Protein AF-A0A529KK59-F1 (afdb_monomer_lite)

Structure (mmCIF, N/CA/C/O backbone):
data_AF-A0A529KK59-F1
#
_entry.id   AF-A0A529KK59-F1
#
loop_
_atom_site.group_PDB
_atom_site.id
_atom_site.type_symbol
_atom_site.label_atom_id
_atom_site.label_alt_id
_atom_site.label_comp_id
_atom_site.label_asym_id
_atom_site.label_entity_id
_atom_site.label_seq_id
_atom_site.pdbx_PDB_ins_code
_atom_site.Cartn_x
_atom_site.Cartn_y
_atom_site.Cartn_z
_atom_site.occupancy
_atom_site.B_iso_or_equiv
_atom_site.auth_seq_id
_atom_site.auth_comp_id
_atom_site.auth_asym_id
_atom_site.auth_atom_id
_atom_site.pdbx_PDB_model_num
ATOM 1 N N . PRO A 1 1 ? -9.109 -6.060 -2.750 1.00 91.62 1 PRO A N 1
ATOM 2 C CA . PRO A 1 1 ? -9.699 -6.184 -1.394 1.00 91.62 1 PRO A CA 1
ATOM 3 C C . PRO A 1 1 ? -9.047 -5.225 -0.372 1.00 91.62 1 PRO A C 1
ATOM 5 O O . PRO A 1 1 ? -8.563 -5.649 0.669 1.00 91.62 1 PRO A O 1
ATOM 8 N N . TRP A 1 2 ? -9.017 -3.916 -0.657 1.00 96.88 2 TRP A N 1
ATOM 9 C CA . TRP A 1 2 ? -8.438 -2.940 0.281 1.00 96.88 2 TRP A CA 1
ATOM 10 C C . TRP A 1 2 ? -9.392 -2.608 1.430 1.00 96.88 2 TRP A C 1
ATOM 12 O O . TRP A 1 2 ? -8.951 -2.398 2.551 1.00 96.88 2 TRP A O 1
ATOM 22 N N . ASP A 1 3 ? -10.696 -2.633 1.174 1.00 98.12 3 ASP A N 1
ATOM 23 C CA . ASP A 1 3 ? -11.721 -2.347 2.178 1.00 98.12 3 ASP A CA 1
ATOM 24 C C . ASP A 1 3 ? -11.633 -3.278 3.397 1.00 98.12 3 ASP A C 1
ATOM 26 O O . ASP A 1 3 ? -11.682 -2.814 4.531 1.00 98.12 3 ASP A O 1
ATOM 30 N N . GLU A 1 4 ? -11.398 -4.574 3.177 1.00 98.38 4 GLU A N 1
ATOM 31 C CA . GLU A 1 4 ? -11.227 -5.571 4.244 1.00 98.38 4 GLU A CA 1
ATOM 32 C C . GLU A 1 4 ? -9.973 -5.321 5.091 1.00 98.38 4 GLU A C 1
ATOM 34 O O . GLU A 1 4 ? -10.012 -5.450 6.315 1.00 98.38 4 GLU A O 1
ATOM 39 N N . VAL A 1 5 ? -8.866 -4.910 4.460 1.00 98.00 5 VAL A N 1
ATOM 40 C CA . VAL A 1 5 ? -7.611 -4.594 5.158 1.00 98.00 5 VAL A CA 1
ATOM 41 C C . VAL A 1 5 ? -7.812 -3.393 6.077 1.00 98.00 5 VAL A C 1
ATOM 43 O O . VAL A 1 5 ? -7.500 -3.466 7.263 1.00 98.00 5 VAL A O 1
ATOM 46 N N . TYR A 1 6 ? -8.378 -2.302 5.559 1.00 98.19 6 TYR A N 1
ATOM 47 C CA . TYR A 1 6 ? -8.592 -1.085 6.345 1.00 98.19 6 TYR A CA 1
ATOM 48 C C . TYR A 1 6 ? -9.651 -1.280 7.436 1.00 98.19 6 TYR A C 1
ATOM 50 O O . TYR A 1 6 ? -9.449 -0.812 8.557 1.00 98.19 6 TYR A O 1
ATOM 58 N N . ALA A 1 7 ? -10.724 -2.027 7.154 1.00 98.38 7 ALA A N 1
ATOM 59 C CA . ALA A 1 7 ? -11.707 -2.418 8.164 1.00 98.38 7 ALA A CA 1
ATOM 60 C C . ALA A 1 7 ? -11.056 -3.210 9.306 1.00 98.38 7 ALA A C 1
ATOM 62 O O . ALA A 1 7 ? -11.321 -2.942 10.476 1.00 98.38 7 ALA A O 1
ATOM 63 N N . THR A 1 8 ? -10.163 -4.145 8.974 1.00 98.50 8 THR A N 1
ATOM 64 C CA . THR A 1 8 ? -9.455 -4.962 9.967 1.00 98.50 8 THR A CA 1
ATOM 65 C C . THR A 1 8 ? -8.491 -4.125 10.801 1.00 98.50 8 THR A C 1
ATOM 67 O O . THR A 1 8 ? -8.494 -4.236 12.025 1.00 98.50 8 THR A O 1
ATOM 7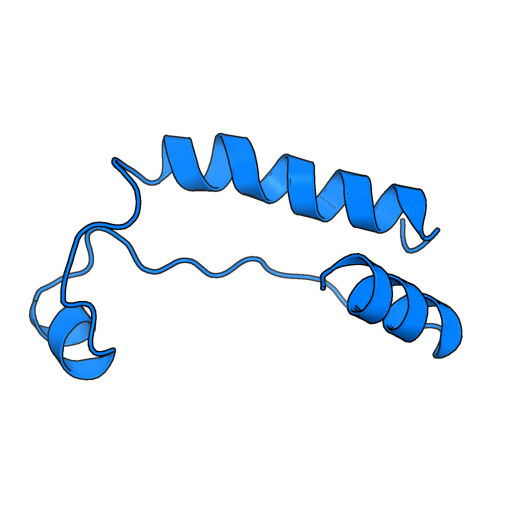0 N N . LEU A 1 9 ? -7.717 -3.233 10.173 1.00 98.44 9 LEU A N 1
ATOM 71 C CA . LEU A 1 9 ? -6.818 -2.311 10.878 1.00 98.44 9 LEU A CA 1
ATOM 72 C C . LEU A 1 9 ? -7.581 -1.422 11.870 1.00 98.44 9 LEU A C 1
ATOM 74 O O . LEU A 1 9 ? -7.125 -1.225 12.999 1.00 98.44 9 LEU A O 1
ATOM 78 N N . ALA A 1 10 ? -8.754 -0.924 11.472 1.00 98.25 10 ALA A N 1
ATOM 79 C CA . ALA A 1 10 ? -9.627 -0.156 12.352 1.00 98.25 10 ALA A CA 1
ATOM 80 C C . ALA A 1 10 ? -10.173 -1.021 13.500 1.00 98.25 10 ALA A C 1
ATOM 82 O O . ALA A 1 10 ? -10.115 -0.604 14.656 1.00 98.25 10 ALA A O 1
ATOM 83 N N . ALA A 1 11 ? -10.632 -2.243 13.206 1.00 98.56 11 ALA A N 1
ATOM 84 C CA . ALA A 1 11 ? -11.195 -3.167 14.193 1.00 98.56 11 ALA A CA 1
ATOM 85 C C . ALA A 1 11 ? -10.197 -3.568 15.292 1.00 98.56 11 ALA A C 1
ATOM 87 O O . ALA A 1 11 ? -10.591 -3.711 16.448 1.00 98.56 11 ALA A O 1
ATOM 88 N N . ILE A 1 12 ? -8.909 -3.707 14.960 1.00 98.44 12 ILE A N 1
ATOM 89 C CA . ILE A 1 12 ? -7.855 -4.007 15.947 1.00 98.44 12 ILE A CA 1
ATOM 90 C C . ILE A 1 12 ? -7.298 -2.755 16.640 1.00 98.44 12 ILE A C 1
ATOM 92 O O . ILE A 1 12 ? -6.397 -2.860 17.470 1.00 98.44 12 ILE A O 1
ATOM 96 N N . GLY A 1 13 ? -7.784 -1.562 16.286 1.00 97.81 13 GLY A N 1
ATOM 97 C CA . GLY A 1 13 ? -7.308 -0.303 16.849 1.00 97.81 13 GLY A CA 1
ATOM 98 C C . GLY A 1 13 ? -5.858 0.026 16.490 1.00 97.81 13 GLY A C 1
ATOM 99 O O . GLY A 1 13 ? -5.161 0.622 17.310 1.00 97.81 13 GLY A O 1
ATOM 100 N N . PHE A 1 14 ? -5.392 -0.343 15.292 1.00 97.81 14 PHE A N 1
ATOM 101 C CA . PHE A 1 14 ? -4.022 -0.088 14.838 1.00 97.81 14 PHE A CA 1
ATOM 102 C C . PHE A 1 14 ? -3.661 1.408 14.906 1.00 97.81 14 PHE A C 1
ATOM 104 O O . PHE A 1 14 ? -4.444 2.264 14.493 1.00 97.81 14 PHE A O 1
ATOM 111 N N . LYS A 1 15 ? -2.464 1.725 15.424 1.00 95.88 15 LYS A N 1
ATOM 112 C CA . LYS A 1 15 ? -1.951 3.103 15.601 1.00 95.88 15 LYS A CA 1
ATOM 113 C C . LYS A 1 15 ? -0.611 3.368 14.904 1.00 95.88 15 LYS A C 1
ATOM 115 O O . LYS A 1 15 ? -0.016 4.421 15.114 1.00 95.88 15 LYS A O 1
ATOM 120 N N . GLY A 1 16 ? -0.105 2.409 14.129 1.00 95.88 16 GLY A N 1
ATOM 121 C CA . GLY A 1 16 ? 1.167 2.551 13.424 1.00 95.88 16 GLY A CA 1
ATOM 122 C C . GLY A 1 16 ? 1.055 3.377 12.141 1.00 95.8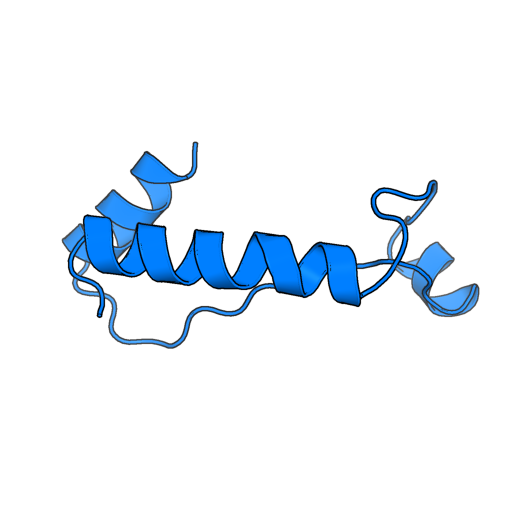8 16 GLY A C 1
ATOM 123 O O . GLY A 1 16 ? -0.035 3.715 11.681 1.00 95.88 16 GLY A O 1
ATOM 124 N N . GLY A 1 17 ? 2.207 3.678 11.543 1.00 93.81 17 GLY A N 1
ATOM 125 C CA . GLY A 1 17 ? 2.270 4.283 10.215 1.00 93.81 17 GLY A CA 1
ATOM 126 C C . GLY A 1 17 ? 1.936 3.276 9.112 1.00 93.81 17 GLY A C 1
ATOM 127 O O . GLY A 1 17 ? 2.230 2.088 9.234 1.00 93.81 17 GLY A O 1
ATOM 128 N N . LEU A 1 18 ? 1.351 3.768 8.021 1.00 94.69 18 LEU A N 1
ATOM 129 C CA . LEU A 1 18 ? 1.156 3.012 6.787 1.00 94.69 18 LEU A CA 1
ATOM 130 C C . LEU A 1 18 ? 2.112 3.550 5.722 1.00 94.69 18 LEU A C 1
ATOM 132 O O . LEU A 1 18 ? 2.144 4.756 5.472 1.00 94.69 18 LEU A O 1
ATOM 136 N N . ALA A 1 19 ? 2.869 2.653 5.096 1.00 94.62 19 ALA A N 1
ATOM 137 C CA . ALA A 1 19 ? 3.767 2.971 3.997 1.00 94.62 19 ALA A CA 1
ATOM 138 C C . ALA A 1 19 ? 3.251 2.334 2.706 1.00 94.62 19 ALA A C 1
ATOM 140 O O . ALA A 1 19 ? 2.749 1.211 2.710 1.00 94.62 19 ALA A O 1
ATOM 141 N N . MET A 1 20 ? 3.388 3.064 1.605 1.00 93.88 20 MET A N 1
ATOM 142 C CA . MET A 1 20 ? 3.287 2.490 0.273 1.00 93.88 20 MET A CA 1
ATOM 143 C C . MET A 1 20 ? 4.698 2.214 -0.223 1.00 93.88 20 MET A C 1
ATOM 145 O O . MET A 1 20 ? 5.540 3.108 -0.203 1.00 93.88 20 MET A O 1
ATOM 149 N N . GLU A 1 21 ? 4.923 1.001 -0.705 1.00 93.38 21 GLU A N 1
ATOM 150 C CA . GLU A 1 21 ? 6.159 0.609 -1.367 1.00 93.38 21 GLU A CA 1
ATOM 151 C C . GLU A 1 21 ? 5.825 0.152 -2.789 1.00 93.38 21 GLU A C 1
ATOM 153 O O . GLU A 1 21 ? 4.893 -0.625 -3.002 1.00 93.38 21 GLU A O 1
ATOM 158 N N . SER A 1 22 ? 6.550 0.687 -3.769 1.00 93.00 22 SER A N 1
ATOM 159 C CA . SER A 1 22 ? 6.380 0.365 -5.183 1.00 93.00 22 SER A CA 1
ATOM 160 C C . SER A 1 22 ? 7.745 0.207 -5.830 1.00 93.00 22 SER A C 1
ATOM 162 O O . SER A 1 22 ? 8.669 0.966 -5.541 1.00 93.00 22 SER A O 1
ATOM 164 N N . PHE A 1 23 ? 7.857 -0.766 -6.728 1.00 93.62 23 PHE A N 1
ATOM 165 C CA . PHE A 1 23 ? 9.111 -1.112 -7.376 1.00 93.62 23 PHE A CA 1
ATOM 166 C C . PHE A 1 23 ? 9.008 -0.858 -8.876 1.00 93.62 23 PHE A C 1
ATOM 168 O O . PHE A 1 23 ? 8.450 -1.658 -9.628 1.00 93.62 23 PHE A O 1
ATOM 175 N N . ILE A 1 24 ? 9.538 0.285 -9.304 1.00 93.69 24 ILE A N 1
ATOM 176 C CA . ILE A 1 24 ? 9.569 0.719 -10.701 1.00 93.69 24 ILE A CA 1
ATOM 177 C C . ILE A 1 24 ? 10.942 1.299 -11.026 1.00 93.69 24 ILE A C 1
ATOM 179 O O . ILE A 1 24 ? 11.588 1.867 -10.150 1.00 93.69 24 ILE A O 1
ATOM 183 N N . ASN A 1 25 ? 11.380 1.165 -12.280 1.00 88.06 25 ASN A N 1
ATOM 184 C CA . ASN A 1 25 ? 12.625 1.765 -12.781 1.00 88.06 25 ASN A CA 1
ATOM 185 C C . ASN A 1 25 ? 13.864 1.477 -11.899 1.00 88.06 25 ASN A C 1
ATOM 187 O O . ASN A 1 25 ? 14.748 2.319 -11.764 1.00 88.06 25 ASN A O 1
ATOM 191 N N . MET A 1 26 ? 13.915 0.291 -11.281 1.00 91.06 26 MET A N 1
ATOM 192 C CA . MET A 1 26 ? 14.991 -0.111 -10.372 1.00 91.06 26 MET A CA 1
ATOM 193 C C . MET A 1 26 ? 16.257 -0.516 -11.146 1.00 91.06 26 MET A C 1
ATOM 195 O O . MET A 1 26 ? 16.142 -1.036 -12.262 1.00 91.06 26 MET A O 1
ATOM 199 N N . PRO A 1 27 ? 17.463 -0.364 -10.559 1.00 92.94 27 PRO A N 1
ATOM 200 C CA . PRO A 1 27 ? 18.694 -0.901 -11.139 1.00 92.94 27 PRO A CA 1
ATOM 201 C C . PRO A 1 27 ? 18.557 -2.394 -11.495 1.00 92.94 27 PRO A C 1
ATOM 203 O O . PRO A 1 27 ? 17.821 -3.108 -10.800 1.00 92.94 27 PRO A O 1
ATOM 206 N N . PRO A 1 28 ? 19.230 -2.894 -12.550 1.00 92.12 28 PRO A N 1
ATOM 207 C CA . PRO A 1 28 ? 19.079 -4.277 -13.009 1.00 92.12 28 PRO A CA 1
ATOM 208 C C . PRO A 1 28 ? 19.290 -5.331 -11.915 1.00 92.12 28 PRO A C 1
ATOM 210 O O . PRO A 1 28 ? 18.564 -6.323 -11.873 1.00 92.12 28 PRO A O 1
ATOM 213 N N . GLU A 1 29 ? 20.226 -5.101 -10.996 1.00 94.19 29 GLU A N 1
ATOM 214 C CA . GLU A 1 29 ? 20.556 -6.014 -9.898 1.00 94.19 29 GLU A CA 1
ATOM 215 C C . GLU A 1 29 ? 19.385 -6.156 -8.915 1.00 94.19 29 GLU A C 1
ATOM 217 O O . GLU A 1 29 ? 19.031 -7.265 -8.511 1.00 94.19 29 GLU A O 1
ATOM 222 N N . VAL A 1 30 ? 18.740 -5.035 -8.577 1.00 93.62 30 VAL A N 1
ATOM 223 C CA . VAL A 1 30 ? 17.556 -5.000 -7.704 1.00 93.62 30 VAL A CA 1
ATOM 224 C C . VAL A 1 30 ? 16.344 -5.572 -8.433 1.00 93.62 30 VAL A C 1
ATOM 226 O O . VAL A 1 30 ? 15.597 -6.362 -7.861 1.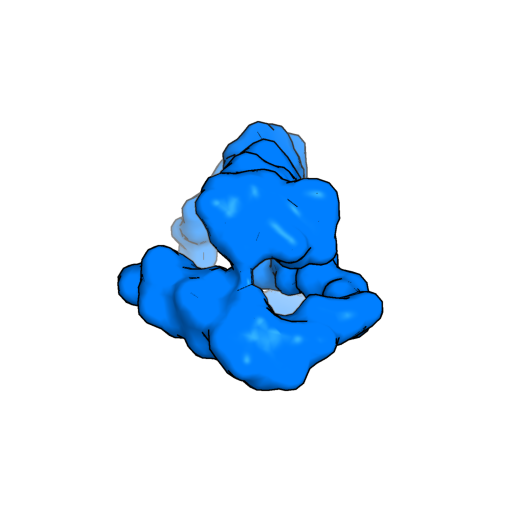00 93.62 30 VAL A O 1
ATOM 229 N N . SER A 1 31 ? 16.173 -5.227 -9.711 1.00 93.25 31 SER A N 1
ATOM 230 C CA . SER A 1 31 ? 15.085 -5.746 -10.544 1.00 93.25 31 SER A CA 1
ATOM 231 C C . SER A 1 31 ? 15.137 -7.265 -10.678 1.00 93.25 31 SER A C 1
ATOM 233 O O . SER A 1 31 ? 14.104 -7.920 -10.553 1.00 93.25 31 SER A O 1
ATOM 235 N N . TYR A 1 32 ? 16.328 -7.839 -10.862 1.00 92.81 32 TYR A N 1
ATOM 236 C CA . TYR A 1 32 ? 16.517 -9.288 -10.883 1.00 92.81 32 TYR A CA 1
ATOM 237 C C . TYR A 1 32 ? 16.217 -9.911 -9.515 1.00 92.81 32 TYR A C 1
ATOM 239 O O . TYR A 1 32 ? 15.441 -10.863 -9.428 1.00 92.81 32 TYR A O 1
ATOM 247 N N . GLY A 1 33 ? 16.769 -9.337 -8.439 1.00 94.94 33 GLY A N 1
ATOM 248 C CA . GLY A 1 33 ? 16.558 -9.825 -7.073 1.00 94.94 33 GLY A CA 1
ATOM 249 C C . GLY A 1 33 ? 15.092 -9.803 -6.624 1.00 94.94 33 GLY A C 1
ATOM 250 O O . GLY A 1 33 ? 14.666 -10.691 -5.891 1.00 94.94 33 GLY A O 1
ATOM 251 N N . LEU A 1 34 ? 14.307 -8.832 -7.099 1.00 94.88 34 LEU A N 1
ATOM 252 C CA . LEU A 1 34 ? 12.886 -8.665 -6.771 1.00 94.88 34 LEU A CA 1
ATOM 253 C C . LEU A 1 34 ? 11.933 -9.166 -7.867 1.00 94.88 34 LEU A C 1
ATOM 255 O O . LEU A 1 34 ? 10.724 -8.968 -7.761 1.00 94.88 34 LEU A O 1
ATOM 259 N N . SER A 1 35 ? 12.447 -9.835 -8.905 1.00 95.12 35 SER A N 1
ATOM 260 C CA . SER A 1 35 ? 11.638 -10.396 -9.998 1.00 95.12 35 SER A CA 1
ATOM 261 C C . SER A 1 35 ? 10.749 -9.366 -10.720 1.00 95.12 35 SER A C 1
ATOM 263 O O . SER A 1 35 ? 9.591 -9.628 -11.057 1.00 95.12 35 SER A O 1
ATOM 265 N N . ILE A 1 36 ? 11.285 -8.172 -10.973 1.00 94.00 36 ILE A N 1
ATOM 266 C CA . ILE A 1 36 ? 10.595 -7.091 -11.687 1.00 94.00 36 ILE A CA 1
ATOM 267 C C . ILE A 1 36 ? 10.782 -7.296 -13.193 1.00 94.00 36 ILE A C 1
ATOM 269 O O . ILE A 1 36 ? 11.737 -6.814 -13.798 1.00 94.00 36 ILE A O 1
ATOM 273 N N . TRP A 1 37 ? 9.862 -8.035 -13.812 1.00 92.88 37 TRP A N 1
ATOM 274 C CA . TRP A 1 37 ? 9.998 -8.458 -15.216 1.00 92.88 37 TRP A CA 1
ATOM 275 C C . TRP A 1 37 ? 9.451 -7.478 -16.247 1.00 92.88 37 TRP A C 1
ATOM 277 O O . TRP A 1 37 ? 9.708 -7.625 -17.440 1.00 92.88 37 TRP A O 1
ATOM 287 N N . ARG A 1 38 ? 8.641 -6.510 -15.815 1.00 93.12 38 ARG A N 1
ATOM 288 C CA . ARG A 1 38 ? 7.981 -5.570 -16.719 1.00 93.12 38 ARG A CA 1
ATOM 289 C C . ARG A 1 38 ? 7.688 -4.239 -16.037 1.00 93.12 38 ARG A C 1
ATOM 291 O O . ARG A 1 38 ? 7.463 -4.223 -14.827 1.00 93.12 38 ARG A O 1
ATOM 298 N N . PRO A 1 39 ? 7.587 -3.148 -16.810 1.00 92.38 39 PRO A N 1
ATOM 299 C CA . PRO A 1 39 ? 7.049 -1.894 -16.308 1.00 92.38 39 PRO A CA 1
ATOM 300 C C . PRO A 1 39 ? 5.606 -2.068 -15.815 1.00 92.38 39 PRO A C 1
ATOM 302 O O . PRO A 1 39 ? 4.787 -2.734 -16.461 1.00 92.38 39 PRO A O 1
ATOM 305 N N . VAL A 1 40 ? 5.299 -1.459 -14.669 1.00 92.94 40 VAL A N 1
ATOM 306 C CA . VAL A 1 40 ? 3.945 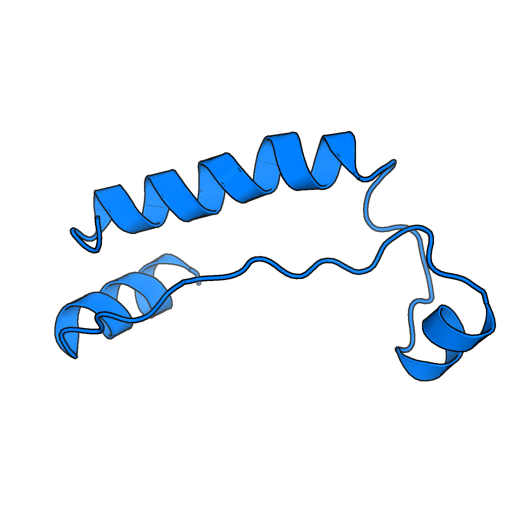-1.411 -14.079 1.00 92.94 40 VAL A CA 1
ATOM 307 C C . VAL A 1 40 ? 3.441 0.016 -13.846 1.00 92.94 40 VAL A C 1
ATOM 309 O O . VAL A 1 40 ? 2.254 0.198 -13.607 1.00 92.94 40 VAL A O 1
ATOM 312 N N . ALA A 1 41 ? 4.326 1.008 -13.965 1.00 95.38 41 ALA A N 1
ATOM 313 C CA . ALA A 1 41 ? 4.028 2.435 -14.041 1.00 95.38 41 ALA A CA 1
ATOM 314 C C . ALA A 1 41 ? 5.119 3.122 -14.879 1.00 95.38 41 ALA A C 1
ATOM 316 O O . ALA A 1 41 ? 6.190 2.542 -15.098 1.00 95.38 41 ALA A O 1
ATOM 317 N N . LYS A 1 42 ? 4.854 4.341 -15.348 1.00 93.81 42 LYS A N 1
ATOM 318 C CA . LYS A 1 42 ? 5.780 5.148 -16.149 1.00 93.81 42 LYS A CA 1
ATOM 319 C C . LYS A 1 42 ? 6.943 5.679 -15.312 1.00 93.81 42 LYS A C 1
ATOM 321 O O . LYS A 1 42 ? 8.101 5.550 -15.705 1.00 93.81 42 LYS A O 1
ATOM 326 N N . ASP A 1 43 ? 6.637 6.291 -14.174 1.00 94.31 43 ASP A N 1
ATOM 327 C CA . ASP A 1 43 ? 7.607 6.960 -13.310 1.00 94.31 43 ASP A CA 1
ATOM 328 C C . ASP A 1 43 ? 7.106 7.071 -11.860 1.00 94.31 43 ASP A C 1
ATOM 330 O O . ASP A 1 43 ? 5.988 6.680 -11.520 1.00 94.31 43 ASP A O 1
ATOM 334 N N . GLU A 1 44 ? 7.983 7.558 -10.980 1.00 94.12 44 GLU A N 1
ATOM 335 C CA . GLU A 1 44 ? 7.682 7.755 -9.558 1.00 94.12 44 GLU A CA 1
ATOM 336 C C . GLU A 1 44 ? 6.544 8.758 -9.347 1.00 94.12 44 GLU A C 1
ATOM 338 O O . GLU A 1 44 ? 5.708 8.542 -8.469 1.00 94.12 44 GLU A O 1
ATOM 343 N N . ALA A 1 45 ? 6.441 9.779 -10.200 1.00 95.62 45 ALA A N 1
ATOM 344 C CA . ALA A 1 45 ? 5.404 10.793 -10.091 1.00 95.62 45 ALA A CA 1
ATOM 345 C C . ALA A 1 45 ? 4.006 10.195 -10.307 1.00 95.62 45 ALA A C 1
ATOM 347 O O . ALA A 1 45 ? 3.075 10.536 -9.574 1.00 95.62 45 ALA A O 1
ATOM 348 N N . GLU A 1 46 ? 3.848 9.265 -11.255 1.00 95.94 46 GLU A N 1
ATOM 349 C CA . GLU A 1 46 ? 2.601 8.511 -11.429 1.00 95.94 46 GLU A CA 1
ATOM 350 C C . GLU A 1 46 ? 2.255 7.686 -10.180 1.00 95.94 46 GLU A C 1
ATOM 352 O O . GLU A 1 46 ? 1.114 7.706 -9.706 1.00 95.94 46 GLU A O 1
ATOM 357 N N . VAL A 1 47 ? 3.239 6.980 -9.617 1.00 96.12 47 VAL A N 1
ATOM 358 C CA . VAL A 1 47 ? 3.039 6.137 -8.430 1.00 96.12 47 VAL A CA 1
ATOM 359 C C . VAL A 1 47 ? 2.640 6.980 -7.224 1.00 96.12 47 VAL A C 1
ATOM 361 O O . VAL A 1 47 ? 1.642 6.682 -6.566 1.00 96.12 47 VAL A O 1
ATOM 364 N N . MET A 1 48 ? 3.384 8.044 -6.932 1.00 94.94 48 MET A N 1
ATOM 365 C CA . MET A 1 48 ? 3.133 8.884 -5.764 1.00 94.94 48 MET A CA 1
ATOM 366 C C . MET A 1 48 ? 1.873 9.731 -5.926 1.00 94.94 48 MET A C 1
ATOM 368 O O . MET A 1 48 ? 1.102 9.859 -4.970 1.00 94.94 48 MET A O 1
ATOM 372 N N . GLY A 1 49 ? 1.623 10.242 -7.134 1.00 96.69 49 GLY A N 1
ATOM 373 C CA 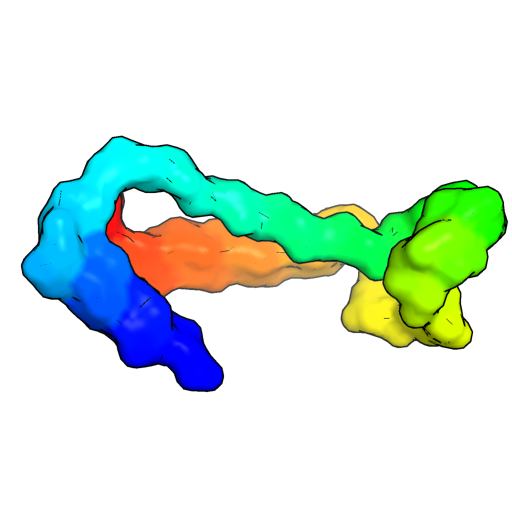. GLY A 1 49 ? 0.436 11.027 -7.464 1.00 96.69 49 GLY A CA 1
ATOM 374 C C . GLY A 1 49 ? -0.867 10.247 -7.291 1.00 96.69 49 GLY A C 1
ATOM 375 O O . GLY A 1 49 ? -1.858 10.818 -6.844 1.00 96.69 49 GLY A O 1
ATOM 376 N N . ASN A 1 50 ? -0.863 8.940 -7.562 1.00 95.88 50 ASN A N 1
ATOM 377 C CA . ASN A 1 50 ? -2.051 8.093 -7.419 1.00 95.88 50 ASN A CA 1
ATOM 378 C C . ASN A 1 50 ? -2.118 7.380 -6.061 1.00 95.88 50 ASN A C 1
ATOM 380 O O . ASN A 1 50 ? -3.171 7.306 -5.421 1.00 95.88 50 ASN A O 1
ATOM 384 N N . GLY A 1 51 ? -0.990 6.846 -5.606 1.00 95.75 51 GLY A N 1
ATOM 385 C CA . GLY A 1 51 ? -0.933 5.937 -4.471 1.00 95.75 51 GLY A CA 1
ATOM 386 C C . GLY A 1 51 ? -1.046 6.619 -3.109 1.00 95.75 51 GLY A C 1
ATOM 387 O O . GLY A 1 51 ? -1.758 6.126 -2.231 1.00 95.75 51 GLY A O 1
ATOM 388 N N . LEU A 1 52 ? -0.424 7.790 -2.926 1.00 95.31 52 LEU A N 1
ATOM 389 C CA . LEU A 1 52 ? -0.520 8.510 -1.654 1.00 95.31 52 LEU A CA 1
ATOM 390 C C . LEU A 1 52 ? -1.950 9.019 -1.379 1.00 95.31 52 LEU A C 1
ATOM 392 O O . LEU A 1 52 ? -2.431 8.822 -0.257 1.00 95.31 52 LEU A O 1
ATOM 396 N N . PRO A 1 53 ? -2.676 9.613 -2.353 1.00 97.12 53 PRO A N 1
ATOM 397 C CA . PRO A 1 53 ? -4.089 9.937 -2.165 1.00 97.12 53 PRO A CA 1
ATOM 398 C C . PRO A 1 53 ? -4.948 8.707 -1.883 1.00 97.12 53 PRO A C 1
ATOM 400 O O . PRO A 1 53 ? -5.787 8.763 -0.987 1.00 97.12 53 PRO A O 1
ATOM 403 N N . PHE A 1 54 ? -4.719 7.589 -2.581 1.00 97.25 54 PHE A N 1
ATOM 404 C CA . PHE A 1 54 ? -5.440 6.340 -2.325 1.00 97.25 54 PHE A CA 1
ATOM 405 C C . PHE A 1 54 ? -5.297 5.894 -0.862 1.00 97.25 54 PHE A C 1
ATOM 407 O O . PHE A 1 54 ? -6.299 5.683 -0.174 1.00 97.25 54 PHE A O 1
ATOM 414 N N . LEU A 1 55 ? -4.057 5.827 -0.368 1.00 96.75 55 LEU A N 1
ATOM 415 C CA . LEU A 1 55 ? -3.731 5.373 0.982 1.00 96.75 55 LEU A CA 1
ATOM 416 C C . LEU A 1 55 ? -4.320 6.308 2.053 1.00 96.75 55 LEU A C 1
ATOM 418 O O . LEU A 1 55 ? -4.971 5.852 2.995 1.00 96.75 55 LEU A O 1
ATOM 422 N N . ARG A 1 56 ? -4.193 7.631 1.875 1.00 97.06 56 ARG A N 1
ATOM 423 C CA . ARG A 1 56 ? -4.768 8.622 2.807 1.00 97.06 56 ARG A CA 1
ATOM 424 C C . ARG A 1 56 ? -6.293 8.626 2.799 1.00 97.06 56 ARG A C 1
ATOM 426 O O . ARG A 1 56 ? -6.899 8.725 3.863 1.00 97.06 56 ARG A O 1
ATOM 433 N N . ASN A 1 57 ? -6.920 8.530 1.631 1.00 98.00 57 ASN A N 1
ATOM 434 C CA . ASN A 1 57 ? -8.378 8.565 1.525 1.00 98.00 57 ASN A CA 1
ATOM 435 C C . ASN A 1 57 ? -9.009 7.305 2.120 1.00 98.00 57 ASN A C 1
ATOM 437 O O . ASN A 1 57 ? -10.003 7.413 2.836 1.00 98.00 57 ASN A O 1
ATOM 441 N N . LYS A 1 58 ? -8.402 6.129 1.915 1.00 97.94 58 LYS A N 1
ATOM 442 C CA . LYS A 1 58 ? -8.835 4.898 2.589 1.00 97.94 58 LYS A CA 1
ATOM 443 C C . LYS A 1 58 ? -8.632 4.973 4.100 1.00 97.94 58 LYS A C 1
ATOM 445 O O . LYS A 1 58 ? -9.542 4.616 4.841 1.00 97.94 58 LYS A O 1
ATOM 450 N N . ALA A 1 59 ? -7.509 5.518 4.569 1.00 97.56 59 ALA A N 1
ATOM 451 C CA . ALA A 1 59 ? -7.286 5.713 6.001 1.00 97.56 59 ALA A CA 1
ATOM 452 C C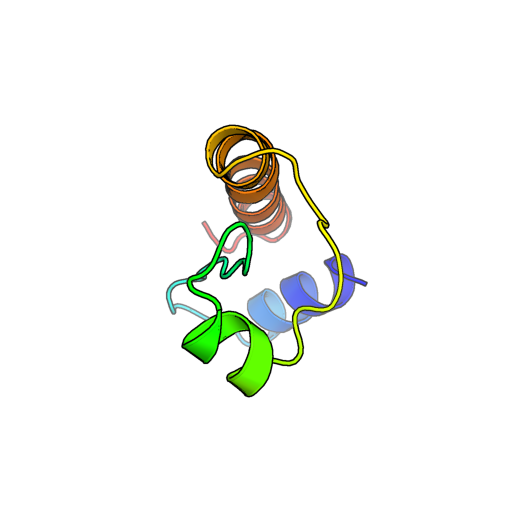 . ALA A 1 59 ? -8.371 6.603 6.638 1.00 97.56 59 ALA A C 1
ATOM 454 O O . ALA A 1 59 ? -8.927 6.230 7.669 1.00 97.56 59 ALA A O 1
ATOM 455 N N . ARG A 1 60 ? -8.745 7.716 5.986 1.00 97.69 60 ARG A N 1
ATOM 456 C CA . ARG A 1 60 ? -9.857 8.584 6.424 1.00 97.69 60 ARG A CA 1
ATOM 457 C C . ARG A 1 60 ? -11.206 7.865 6.401 1.00 97.69 60 ARG A C 1
ATOM 459 O O . ARG A 1 60 ? -11.965 7.978 7.355 1.00 97.69 60 ARG A O 1
ATOM 466 N N . GLN A 1 61 ? -11.501 7.118 5.332 1.00 98.25 61 GLN A N 1
ATOM 467 C CA . GLN A 1 61 ? -12.763 6.381 5.179 1.00 98.25 61 GLN A CA 1
ATOM 468 C C . GLN A 1 61 ? -13.023 5.430 6.361 1.00 98.25 61 GLN A C 1
ATOM 470 O O . GLN A 1 61 ? -14.170 5.260 6.762 1.00 98.25 61 GLN A O 1
ATOM 475 N N . TYR A 1 62 ? -11.967 4.837 6.921 1.00 98.12 62 TYR A N 1
ATOM 476 C CA . TYR A 1 62 ? -12.044 3.870 8.020 1.00 98.12 62 TYR A CA 1
ATOM 477 C C . TYR A 1 62 ? -11.634 4.442 9.389 1.00 98.12 62 TYR A C 1
ATOM 479 O O . TYR A 1 62 ? -11.498 3.685 10.347 1.00 98.12 62 TYR A O 1
ATOM 487 N N . GLY A 1 63 ? -11.448 5.763 9.507 1.00 96.69 63 GLY A N 1
ATOM 488 C CA . GLY A 1 63 ? -11.158 6.428 10.784 1.00 96.69 63 GLY A CA 1
ATOM 489 C C . GLY A 1 63 ? -9.775 6.126 11.374 1.00 96.69 63 GLY A C 1
ATOM 490 O O . GLY A 1 63 ? -9.611 6.135 12.593 1.00 96.69 63 GLY A O 1
ATOM 491 N N . LEU A 1 64 ? -8.781 5.835 10.529 1.00 96.38 64 LEU A N 1
ATOM 492 C CA . LEU A 1 64 ? -7.392 5.609 10.952 1.00 96.38 64 LEU A CA 1
ATOM 493 C C . LEU A 1 64 ? -6.589 6.914 11.097 1.00 96.38 64 LEU A C 1
ATOM 495 O O . LEU A 1 64 ? -5.562 6.907 11.777 1.00 96.38 64 LEU A O 1
ATOM 499 N N . ILE A 1 65 ? -7.051 8.009 10.475 1.00 94.94 65 ILE A N 1
ATOM 500 C CA . ILE A 1 65 ? -6.522 9.383 10.583 1.00 94.94 65 ILE A CA 1
ATOM 501 C C . ILE A 1 65 ? -7.642 10.420 10.505 1.00 94.94 65 ILE A C 1
ATOM 503 O O . ILE A 1 65 ? -8.705 10.093 9.926 1.00 94.94 65 ILE A O 1
#

Foldseek 3Di:
DVLVVLLVCLVVVPQDDDDDDDDAPDDPVVCVVVVVPDGPDDDPCVCCVPPVCVVVVSCVVSVND

Radius of gyration: 14.75 Å; chains: 1; bounding box: 33×21×34 Å

Secondary structure (DSSP, 8-state):
-HHHHHHHHHHTT--S--------S--HHHHHHTT--S-SSS-HHHHHHHHHHHHHHHHHHTT--

Sequence (65 aa):
PWDEVYATLAAIGFKGGLAMESFINMPPEVSYGLSIWRPVAKDEAEVMGNGLPFLRNKARQYGLI

pLDDT: mean 95.47, std 2.26, range [88.06, 98.56]